Protein AF-A0A9D7NEK2-F1 (afdb_monomer_lite)

Structure (mmCIF, N/CA/C/O backbone):
data_AF-A0A9D7NEK2-F1
#
_entry.id   AF-A0A9D7NEK2-F1
#
loop_
_atom_site.group_PDB
_atom_site.id
_atom_site.type_symbol
_atom_site.label_atom_id
_atom_site.label_alt_id
_atom_site.label_comp_id
_atom_site.label_asym_id
_atom_site.label_entity_id
_atom_site.label_seq_id
_atom_site.pdbx_PDB_ins_code
_atom_site.Cartn_x
_atom_site.Cartn_y
_atom_site.Cartn_z
_atom_site.occupancy
_atom_site.B_iso_or_equiv
_atom_site.auth_seq_id
_atom_site.auth_comp_id
_atom_site.auth_asym_id
_atom_site.auth_atom_id
_atom_site.pdbx_PDB_model_num
ATOM 1 N N . MET A 1 1 ? 0.133 42.404 54.514 1.00 54.56 1 MET A N 1
ATOM 2 C CA . MET A 1 1 ? -1.319 42.189 54.304 1.00 54.56 1 MET A CA 1
ATOM 3 C C . MET A 1 1 ? -1.531 40.777 53.777 1.00 54.56 1 MET A C 1
ATOM 5 O O . MET A 1 1 ? -0.935 40.437 52.765 1.00 54.56 1 MET A O 1
ATOM 9 N N . LYS A 1 2 ? -2.292 39.929 54.485 1.00 54.97 2 LYS A N 1
ATOM 10 C CA . LYS A 1 2 ? -2.632 38.575 54.009 1.00 54.97 2 LYS A CA 1
ATOM 11 C C . LYS A 1 2 ? -3.646 38.714 52.866 1.00 54.97 2 LYS A C 1
ATOM 13 O O . LYS A 1 2 ? -4.645 39.402 53.079 1.00 54.97 2 LYS A O 1
ATOM 18 N N . PRO A 1 3 ? -3.425 38.115 51.684 1.00 56.53 3 PRO A N 1
ATOM 19 C CA . PRO A 1 3 ? -4.426 38.157 50.628 1.00 56.53 3 PRO A CA 1
ATOM 20 C C . PRO A 1 3 ? -5.723 37.500 51.140 1.00 56.53 3 PRO A C 1
ATOM 22 O O . PRO A 1 3 ? -5.649 36.501 51.866 1.00 56.53 3 PRO A O 1
ATOM 25 N N . PRO A 1 4 ? -6.910 38.050 50.822 1.00 62.25 4 PRO A N 1
ATOM 26 C CA . PRO A 1 4 ? -8.175 37.461 51.236 1.00 62.25 4 PRO A CA 1
ATOM 27 C C . PRO A 1 4 ? -8.243 36.008 50.756 1.00 62.25 4 PRO A C 1
ATOM 29 O O . PRO A 1 4 ? -8.039 35.738 49.573 1.00 62.25 4 PRO A O 1
ATOM 32 N N . ARG A 1 5 ? -8.550 35.068 51.663 1.00 61.19 5 ARG A N 1
ATOM 33 C CA . ARG A 1 5 ? -8.646 33.618 51.378 1.00 61.19 5 ARG A CA 1
ATOM 34 C C . ARG A 1 5 ? -9.552 33.295 50.176 1.00 61.19 5 ARG A C 1
ATOM 36 O O . ARG A 1 5 ? -9.352 32.285 49.515 1.00 61.19 5 ARG A O 1
ATOM 43 N N . VAL A 1 6 ? -10.491 34.188 49.864 1.00 63.09 6 VAL A N 1
ATOM 44 C CA . VAL A 1 6 ? -11.407 34.110 48.718 1.00 63.09 6 VAL A CA 1
ATOM 45 C C . VAL A 1 6 ? -10.681 34.259 47.371 1.00 63.09 6 VAL A C 1
ATOM 47 O O . VAL A 1 6 ? -11.000 33.542 46.429 1.00 63.09 6 VAL A O 1
ATOM 50 N N . ILE A 1 7 ? -9.655 35.116 47.277 1.00 62.62 7 ILE A N 1
ATOM 51 C CA . ILE A 1 7 ? -8.897 35.333 46.029 1.00 62.62 7 ILE A CA 1
ATOM 52 C C . ILE A 1 7 ? -8.083 34.083 45.659 1.00 62.62 7 ILE A C 1
ATOM 54 O O . ILE A 1 7 ? -7.993 33.725 44.487 1.00 62.62 7 ILE A O 1
ATOM 58 N N . ILE A 1 8 ? -7.552 33.373 46.661 1.00 61.69 8 ILE A N 1
ATOM 59 C CA . ILE A 1 8 ? -6.814 32.115 46.459 1.00 61.69 8 ILE A CA 1
ATOM 60 C C . ILE A 1 8 ? -7.744 31.016 45.916 1.00 61.69 8 ILE A C 1
ATOM 62 O O . ILE A 1 8 ? -7.350 30.266 45.026 1.00 61.69 8 ILE A O 1
ATOM 66 N N . PHE A 1 9 ? -8.994 30.957 46.389 1.00 61.91 9 PHE A N 1
ATOM 67 C CA . PHE A 1 9 ? -9.989 30.001 45.889 1.00 61.91 9 PHE A CA 1
ATOM 68 C C . PHE A 1 9 ? -10.408 30.276 44.436 1.00 61.91 9 PHE A C 1
ATOM 70 O O . PHE A 1 9 ? -10.572 29.335 43.661 1.00 61.91 9 PHE A O 1
ATOM 77 N N . ILE A 1 10 ? -10.525 31.548 44.041 1.00 64.81 10 ILE A N 1
ATOM 78 C CA . ILE A 1 10 ? -10.886 31.938 42.667 1.00 64.81 10 ILE A CA 1
ATOM 79 C C . ILE A 1 10 ? -9.749 31.622 41.678 1.00 64.81 10 ILE A C 1
ATOM 81 O O . ILE A 1 10 ? -10.016 31.140 40.575 1.00 64.81 10 ILE A O 1
ATOM 85 N N . LEU A 1 11 ? -8.481 31.806 42.072 1.00 61.25 11 LEU A N 1
ATOM 86 C CA . LEU A 1 11 ? -7.334 31.444 41.225 1.00 61.25 11 LEU A CA 1
ATOM 87 C C . LEU A 1 11 ? -7.189 29.924 41.021 1.00 61.25 11 LEU A C 1
ATOM 89 O O . LEU A 1 11 ? -6.804 29.485 39.934 1.00 61.25 11 LEU A O 1
ATOM 93 N N . LEU A 1 12 ? -7.528 29.107 42.027 1.00 60.81 12 LEU A N 1
ATOM 94 C CA . LEU A 1 12 ? -7.513 27.645 41.882 1.00 60.81 12 LEU A CA 1
ATOM 95 C C . LEU A 1 12 ? -8.562 27.151 40.873 1.00 60.81 12 LEU A C 1
ATOM 97 O O . LEU A 1 12 ? -8.301 26.197 40.140 1.00 60.81 12 LEU A O 1
ATOM 101 N N . PHE A 1 13 ? -9.715 27.820 40.779 1.00 60.72 13 PHE A N 1
ATOM 102 C CA . PHE A 1 13 ? -10.794 27.430 39.864 1.00 60.72 13 PHE A CA 1
ATOM 103 C C . PHE A 1 13 ? -10.449 27.681 38.385 1.00 60.72 13 PHE A C 1
ATOM 105 O O . PHE A 1 13 ? -10.830 26.896 37.517 1.00 60.72 13 PHE A O 1
ATOM 112 N N . PHE A 1 14 ? -9.655 28.717 38.087 1.00 58.88 14 PHE A N 1
ATOM 113 C CA . PHE A 1 14 ? -9.192 29.019 36.723 1.00 58.88 14 PHE A CA 1
ATOM 114 C C . PHE A 1 14 ? -8.097 28.073 36.204 1.00 58.88 14 PHE A C 1
ATOM 116 O O . PHE A 1 14 ? -7.806 28.059 35.009 1.00 58.88 14 PHE A O 1
ATOM 123 N N . SER A 1 15 ? -7.505 27.254 37.076 1.00 58.22 15 SER A N 1
ATOM 124 C CA . SER A 1 15 ? -6.419 26.333 36.713 1.00 58.22 15 SER A CA 1
ATOM 125 C C . SER A 1 15 ? -6.917 24.987 36.158 1.00 58.22 15 SER A C 1
ATOM 127 O O . SER A 1 15 ? -6.121 24.205 35.641 1.00 58.22 15 SER A O 1
ATOM 129 N N . LEU A 1 16 ? -8.224 24.706 36.238 1.00 58.50 16 LEU A N 1
ATOM 130 C CA . LEU A 1 16 ? -8.810 23.400 35.900 1.00 58.50 16 LEU A CA 1
ATOM 131 C C . LEU A 1 16 ? -9.252 23.245 34.432 1.00 58.50 16 LEU A C 1
ATOM 133 O O . LEU A 1 16 ? -9.689 22.164 34.048 1.00 58.50 16 LEU A O 1
ATOM 137 N N . THR A 1 17 ? -9.132 24.268 33.580 1.00 58.84 17 THR A N 1
ATOM 138 C CA . THR A 1 17 ? -9.701 24.227 32.214 1.00 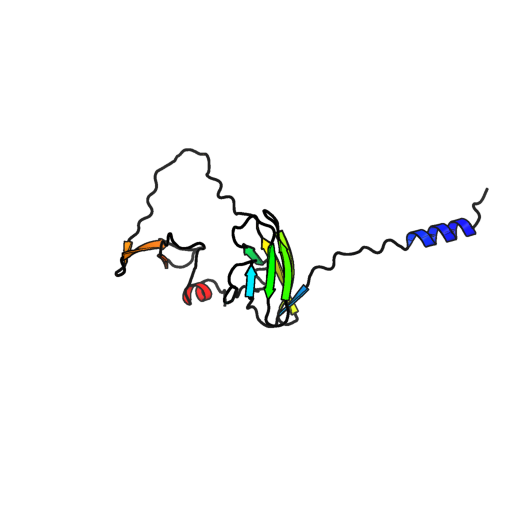58.84 17 THR A CA 1
ATOM 139 C C . THR A 1 17 ? -8.706 23.903 31.099 1.00 58.84 17 THR A C 1
ATOM 141 O O . THR A 1 17 ? -9.038 24.032 29.922 1.00 58.84 17 THR A O 1
ATOM 144 N N . LYS A 1 18 ? -7.501 23.410 31.412 1.00 55.66 18 LYS A N 1
ATOM 145 C CA . LYS A 1 18 ? -6.600 22.868 30.378 1.00 55.66 18 LYS A CA 1
ATOM 146 C C . LYS A 1 18 ? -6.902 21.395 30.107 1.00 55.66 18 LYS A C 1
ATOM 148 O O . LYS A 1 18 ? -6.087 20.515 30.369 1.00 55.66 18 LYS A O 1
ATOM 153 N N . THR A 1 19 ? -8.079 21.120 29.551 1.00 57.53 19 THR A N 1
ATOM 154 C CA . THR A 1 19 ? -8.337 19.834 28.899 1.00 57.53 19 THR A CA 1
ATOM 155 C C . THR A 1 19 ? -7.485 19.773 27.637 1.00 57.53 19 THR A C 1
ATOM 157 O O . THR A 1 19 ? -7.763 20.466 26.658 1.00 57.53 19 THR A O 1
ATOM 160 N N . PHE A 1 20 ? -6.426 18.965 27.658 1.00 60.38 20 PHE A N 1
ATOM 161 C CA . PHE A 1 20 ? -5.693 18.605 26.453 1.00 60.38 20 PHE A CA 1
ATOM 162 C C . PHE A 1 20 ? -6.672 17.934 25.490 1.00 60.38 20 PHE A C 1
ATOM 164 O O . PHE A 1 20 ? -7.073 16.789 25.698 1.00 60.38 20 PHE A O 1
ATOM 171 N N . ALA A 1 21 ? -7.053 18.641 24.429 1.00 52.34 21 ALA A N 1
ATOM 172 C CA . ALA A 1 21 ? -7.596 18.015 23.239 1.00 52.34 21 ALA A CA 1
ATOM 173 C C . ALA A 1 21 ? -6.470 17.164 22.638 1.00 52.34 21 ALA A C 1
ATOM 175 O O . ALA A 1 21 ? -5.730 17.612 21.767 1.00 52.34 21 ALA A O 1
ATOM 176 N N . GLN A 1 22 ? -6.272 15.954 23.167 1.00 59.03 22 GLN A N 1
ATOM 177 C CA . GLN A 1 22 ? -5.486 14.950 22.470 1.00 59.03 22 GLN A CA 1
ATOM 178 C C . GLN A 1 22 ? -6.203 14.742 21.145 1.00 59.03 22 GLN A C 1
ATOM 180 O O . GLN A 1 22 ? -7.347 14.279 21.135 1.00 59.03 22 GLN A O 1
ATOM 185 N N . GLU A 1 23 ? -5.570 15.147 20.042 1.00 59.75 23 GLU A N 1
ATOM 186 C CA . GLU A 1 23 ? -6.060 14.814 18.712 1.00 59.75 23 GLU A CA 1
ATOM 187 C C . GLU A 1 23 ? -6.316 13.312 18.700 1.00 59.75 23 GLU A C 1
ATOM 189 O O . GLU A 1 23 ? -5.398 12.495 18.820 1.00 59.75 23 GLU A O 1
ATOM 194 N N . LYS A 1 24 ? -7.598 12.945 18.668 1.00 67.06 24 LYS A N 1
ATOM 195 C CA . LYS A 1 24 ? -8.007 11.555 18.770 1.00 67.06 24 LYS A CA 1
ATOM 196 C C . LYS A 1 24 ? -7.450 10.870 17.533 1.00 67.06 24 LYS A C 1
ATOM 198 O O . LYS A 1 24 ? -7.937 11.103 16.427 1.00 67.06 24 LYS A O 1
ATOM 203 N N . VAL A 1 25 ? -6.391 10.079 17.719 1.00 74.19 25 VAL A N 1
ATOM 204 C CA . VAL A 1 25 ? -5.750 9.339 16.632 1.00 74.19 25 VAL A CA 1
ATOM 205 C C . VAL A 1 25 ? -6.847 8.580 15.905 1.00 74.19 25 VAL A C 1
ATOM 207 O O . VAL A 1 25 ? -7.543 7.761 16.509 1.00 74.19 25 VAL A O 1
ATOM 210 N N . LYS A 1 26 ? -7.036 8.899 14.624 1.00 89.62 26 LYS A N 1
ATOM 211 C CA . LYS A 1 26 ? -8.120 8.320 13.838 1.00 89.62 26 LYS A CA 1
ATOM 212 C C . LYS A 1 26 ? -7.935 6.799 13.811 1.00 89.62 26 LYS A C 1
ATOM 214 O O . LYS A 1 26 ? -6.843 6.318 13.507 1.00 89.62 26 LYS A O 1
ATOM 219 N N . LEU A 1 27 ? -8.976 6.062 14.194 1.00 93.75 27 LEU A N 1
ATOM 220 C CA . LEU A 1 27 ? -8.971 4.606 14.321 1.00 93.75 27 LEU A CA 1
ATOM 221 C C . LEU A 1 27 ? -10.036 4.025 13.395 1.00 93.75 27 LEU A C 1
ATOM 223 O O . LEU A 1 27 ? -11.190 4.429 13.480 1.00 93.75 27 LEU A O 1
ATOM 227 N N . VAL A 1 28 ? -9.647 3.064 12.564 1.00 95.44 28 VAL A N 1
ATOM 228 C CA . VAL A 1 28 ? -10.529 2.327 11.648 1.00 95.44 28 VAL A CA 1
ATOM 229 C C . VAL A 1 28 ? -10.559 0.869 12.081 1.00 95.44 28 VAL A C 1
ATOM 231 O O . VAL A 1 28 ? -9.524 0.322 12.459 1.00 95.44 28 VAL A O 1
ATOM 234 N N . LYS A 1 29 ? -11.720 0.221 12.063 1.00 96.62 29 LYS A N 1
ATOM 235 C CA . LYS A 1 29 ? -11.842 -1.206 12.418 1.00 96.62 29 LYS A CA 1
ATOM 236 C C . LYS A 1 29 ? -11.796 -2.079 11.168 1.00 96.62 29 LYS A C 1
ATOM 238 O O . LYS A 1 29 ? -12.267 -1.644 10.131 1.00 96.62 29 LYS A O 1
ATOM 243 N N . ALA A 1 30 ? -11.279 -3.299 11.283 1.00 95.88 30 ALA A N 1
ATOM 244 C CA . ALA A 1 30 ? -11.300 -4.309 10.223 1.00 95.88 30 ALA A CA 1
ATOM 245 C C . ALA A 1 30 ? -11.382 -5.724 10.823 1.00 95.88 30 ALA A C 1
ATOM 247 O O . ALA A 1 30 ? -10.809 -5.966 11.890 1.00 95.88 30 ALA A O 1
ATOM 248 N N . ASN A 1 31 ? -12.026 -6.667 10.131 1.00 95.38 31 ASN A N 1
ATOM 249 C CA . ASN A 1 31 ? -11.889 -8.108 10.413 1.00 95.38 31 ASN A CA 1
ATOM 250 C C . ASN A 1 31 ? -11.103 -8.833 9.306 1.00 95.38 31 ASN A C 1
ATOM 252 O O . ASN A 1 31 ? -10.825 -10.027 9.406 1.00 95.38 31 ASN A O 1
ATOM 256 N N . SER A 1 32 ? -10.724 -8.123 8.243 1.00 92.81 32 SER A N 1
ATOM 257 C CA . SER A 1 32 ? -9.915 -8.648 7.152 1.00 92.81 32 SER A CA 1
ATOM 258 C C . SER A 1 32 ? -8.653 -7.810 6.959 1.00 92.81 32 SER A C 1
ATOM 260 O O . SER A 1 32 ? -8.714 -6.584 7.060 1.00 92.81 32 SER A O 1
ATOM 262 N N . PRO A 1 33 ? -7.503 -8.417 6.605 1.00 90.75 33 PRO A N 1
ATOM 263 C CA . PRO A 1 33 ? -6.318 -7.642 6.255 1.00 90.75 33 PRO A CA 1
ATOM 264 C C . PRO A 1 33 ? -6.432 -6.954 4.883 1.00 90.75 33 PRO A C 1
ATOM 266 O O . PRO A 1 33 ? -5.526 -6.220 4.478 1.00 90.75 33 PRO A O 1
ATOM 269 N N . LYS A 1 34 ? -7.518 -7.223 4.145 1.00 91.00 34 LYS A N 1
ATOM 270 C CA . LYS A 1 34 ? -7.791 -6.669 2.822 1.00 91.00 34 LYS A CA 1
ATOM 271 C C . LYS A 1 34 ? -8.358 -5.261 2.940 1.00 91.00 34 LYS A C 1
ATOM 273 O O . LYS A 1 34 ? -9.333 -5.022 3.646 1.00 91.00 34 LYS A O 1
ATOM 278 N N . VAL A 1 35 ? -7.783 -4.350 2.171 1.00 92.00 35 VAL A N 1
ATOM 279 C CA . VAL A 1 35 ? -8.160 -2.938 2.133 1.00 92.00 35 VAL A CA 1
ATOM 280 C C . VAL A 1 35 ? -8.489 -2.538 0.704 1.00 92.00 35 VAL A C 1
ATOM 282 O O . VAL A 1 35 ? -7.876 -3.025 -0.238 1.00 92.00 35 VAL A O 1
ATOM 285 N N . THR A 1 36 ? -9.425 -1.620 0.512 1.00 93.12 36 THR A N 1
ATOM 286 C CA . THR A 1 36 ? -9.619 -0.931 -0.771 1.00 93.12 36 THR A CA 1
ATOM 287 C C . THR A 1 36 ? -9.312 0.549 -0.602 1.00 93.12 36 THR A C 1
ATOM 289 O O . THR A 1 36 ? -9.716 1.155 0.385 1.00 93.12 36 THR A O 1
ATOM 292 N N . ILE A 1 37 ? -8.614 1.155 -1.558 1.00 92.38 37 ILE A N 1
ATOM 293 C CA . ILE A 1 37 ? -8.285 2.583 -1.535 1.00 92.38 37 ILE A CA 1
ATOM 294 C C . ILE A 1 37 ? -8.892 3.232 -2.777 1.00 92.38 37 ILE A C 1
ATOM 296 O O . ILE A 1 37 ? -8.703 2.748 -3.895 1.00 92.38 37 ILE A O 1
ATOM 300 N N . LYS A 1 38 ? -9.638 4.320 -2.577 1.00 92.75 38 LYS A N 1
ATOM 301 C CA . LYS A 1 38 ? -10.076 5.231 -3.638 1.00 92.75 38 LYS A CA 1
ATOM 302 C C . LYS A 1 38 ? -9.248 6.503 -3.543 1.00 92.75 38 LYS A C 1
ATOM 304 O O . LYS A 1 38 ? -9.382 7.238 -2.567 1.00 92.75 38 LYS A O 1
ATOM 309 N N . ASP A 1 39 ? -8.412 6.748 -4.543 1.00 90.94 39 ASP A N 1
ATOM 310 C CA . ASP A 1 39 ? -7.523 7.906 -4.588 1.00 90.94 39 ASP A CA 1
ATOM 311 C C . ASP A 1 39 ? -8.054 8.962 -5.576 1.00 90.94 39 ASP A C 1
ATOM 313 O O . ASP A 1 39 ? -7.767 8.936 -6.773 1.00 90.94 39 ASP A O 1
ATOM 317 N N . GLY A 1 40 ? -8.896 9.880 -5.089 1.00 89.44 40 GLY A N 1
ATOM 318 C CA . GLY A 1 40 ? -9.539 10.903 -5.913 1.00 89.44 40 GLY A CA 1
ATOM 319 C C . GLY A 1 40 ? -10.378 10.321 -7.057 1.00 89.44 40 GLY A C 1
ATOM 320 O O . GLY A 1 40 ? -11.342 9.585 -6.830 1.00 89.44 40 GLY A O 1
ATOM 321 N N . TRP A 1 41 ? -10.019 10.697 -8.288 1.00 84.25 41 TRP A N 1
ATOM 322 C CA . TRP A 1 41 ? -10.686 10.272 -9.526 1.00 84.25 41 TRP A CA 1
ATOM 323 C C . TRP A 1 41 ? -10.215 8.904 -10.033 1.00 84.25 41 TRP A C 1
ATOM 325 O O . TRP A 1 41 ? -10.760 8.401 -11.012 1.00 84.25 41 TRP A O 1
ATOM 335 N N . GLU A 1 42 ? -9.200 8.307 -9.404 1.00 80.81 42 GLU A N 1
ATOM 336 C CA . GLU A 1 42 ? -8.703 6.998 -9.814 1.00 80.81 42 GLU A CA 1
ATOM 337 C C . GLU A 1 42 ? -9.702 5.888 -9.477 1.00 80.81 42 GLU A C 1
ATOM 339 O O . GLU A 1 42 ? -10.509 5.980 -8.542 1.00 80.81 42 GLU A O 1
ATOM 344 N N . GLY A 1 43 ? -9.639 4.808 -10.259 1.00 82.12 43 GLY A N 1
ATOM 345 C CA . GLY A 1 43 ? -10.368 3.588 -9.948 1.00 82.12 43 GLY A CA 1
ATOM 346 C C . GLY A 1 43 ? -9.982 3.065 -8.564 1.00 82.12 43 GLY A C 1
ATOM 347 O O . GLY A 1 43 ? -8.843 3.209 -8.121 1.00 82.12 43 GLY A O 1
ATOM 348 N N . LYS A 1 44 ? -10.939 2.437 -7.874 1.00 86.31 44 LYS A N 1
ATOM 349 C CA . LYS A 1 44 ? -10.660 1.754 -6.606 1.00 86.31 44 LYS A CA 1
ATOM 350 C C . LYS A 1 44 ? -9.606 0.669 -6.829 1.00 86.31 44 LYS A C 1
ATOM 352 O O . LYS A 1 44 ? -9.695 -0.086 -7.802 1.00 86.31 44 LYS A O 1
ATOM 357 N N . THR A 1 45 ? -8.649 0.552 -5.911 1.00 85.38 45 THR A N 1
ATOM 358 C CA . THR A 1 45 ? -7.752 -0.607 -5.903 1.00 85.38 45 THR A CA 1
ATOM 359 C C . THR A 1 45 ? -8.580 -1.878 -5.742 1.00 85.38 45 THR A C 1
ATOM 361 O O . THR A 1 45 ? -9.568 -1.879 -5.009 1.00 85.38 45 THR A O 1
ATOM 364 N N . LYS A 1 46 ? -8.227 -2.958 -6.455 1.00 70.69 46 LYS A N 1
ATOM 365 C CA . LYS A 1 46 ? -9.053 -4.169 -6.394 1.00 70.69 46 LYS A CA 1
ATOM 366 C C . LYS A 1 46 ? -9.019 -4.791 -5.005 1.00 70.69 46 LYS A C 1
ATOM 368 O O . LYS A 1 46 ? -10.099 -5.060 -4.529 1.00 70.69 46 LYS A O 1
ATOM 373 N N . TYR A 1 47 ? -7.855 -4.911 -4.361 1.00 66.00 47 TYR A N 1
ATOM 374 C CA . TYR A 1 47 ? -7.650 -5.098 -2.915 1.00 66.00 47 TYR A CA 1
ATOM 375 C C . TYR A 1 47 ? -6.157 -4.860 -2.616 1.00 66.00 47 TYR A C 1
ATOM 377 O O . TYR A 1 47 ? -5.304 -5.206 -3.431 1.00 66.00 47 TYR A O 1
ATOM 385 N N . TRP A 1 48 ? -5.829 -4.293 -1.460 1.00 74.00 48 TRP A N 1
ATOM 386 C CA . TRP A 1 48 ? -4.482 -4.154 -0.910 1.00 74.00 48 TRP A CA 1
ATOM 387 C C . TRP A 1 48 ? -4.406 -5.000 0.366 1.00 74.00 48 TRP A C 1
ATOM 389 O O . TRP A 1 48 ? -5.042 -4.678 1.367 1.00 74.00 48 TRP A O 1
ATOM 399 N N . ASN A 1 49 ? -3.680 -6.118 0.324 1.00 67.56 49 ASN A N 1
ATOM 400 C CA . ASN A 1 49 ? -3.663 -7.132 1.389 1.00 67.56 49 ASN A CA 1
ATOM 401 C C . ASN A 1 49 ? -2.446 -6.965 2.314 1.00 67.56 49 ASN A C 1
ATOM 403 O O . ASN A 1 49 ? -1.636 -7.877 2.430 1.00 67.56 49 ASN A O 1
ATOM 407 N N . HIS A 1 50 ? -2.269 -5.793 2.929 1.00 74.50 50 HIS A N 1
ATOM 408 C CA . HIS A 1 50 ? -1.026 -5.480 3.657 1.00 74.50 50 HIS A CA 1
ATOM 409 C C . HIS A 1 50 ? -1.214 -5.057 5.113 1.00 74.50 50 HIS A C 1
ATOM 411 O O . HIS A 1 50 ? -0.250 -4.608 5.732 1.00 74.50 50 HIS A O 1
ATOM 417 N N . LEU A 1 51 ? -2.404 -5.221 5.699 1.00 88.12 51 LEU A N 1
ATOM 418 C CA . LEU A 1 51 ? -2.578 -5.031 7.142 1.00 88.12 51 LEU A CA 1
ATOM 419 C C . LEU A 1 51 ? -1.931 -6.184 7.919 1.00 88.12 51 LEU A C 1
ATOM 421 O O . LEU A 1 51 ? -2.594 -7.126 8.343 1.00 88.12 51 LEU A O 1
ATOM 425 N N . ILE A 1 52 ? -0.612 -6.105 8.081 1.00 87.69 52 ILE A N 1
ATOM 426 C CA . ILE A 1 52 ? 0.210 -7.081 8.792 1.00 87.69 52 ILE A CA 1
ATOM 427 C C . ILE A 1 52 ? 0.868 -6.364 9.972 1.00 87.69 52 ILE A C 1
ATOM 429 O O . ILE A 1 52 ? 1.749 -5.524 9.788 1.00 87.69 52 ILE A O 1
ATOM 433 N N . LYS A 1 53 ? 0.474 -6.716 11.200 1.00 86.88 53 LYS A N 1
ATOM 434 C CA . LYS A 1 53 ? 0.951 -6.067 12.436 1.00 86.88 53 LYS A CA 1
ATOM 435 C C . LYS A 1 53 ? 2.473 -6.034 12.563 1.00 86.88 53 LYS A C 1
ATOM 437 O O . LYS A 1 53 ? 3.032 -5.006 12.930 1.00 86.88 53 LYS A O 1
ATOM 442 N N . SER A 1 54 ? 3.149 -7.128 12.208 1.00 87.31 54 SER A N 1
ATOM 443 C CA . SER A 1 54 ? 4.617 -7.229 12.255 1.00 87.31 54 SER A CA 1
ATOM 444 C C . SER A 1 54 ? 5.337 -6.333 11.239 1.00 87.31 54 SER A C 1
ATOM 446 O O . SER A 1 54 ? 6.556 -6.195 11.306 1.00 87.31 54 SER A O 1
ATOM 448 N N . LYS A 1 55 ? 4.602 -5.725 10.300 1.00 86.56 55 LYS A N 1
ATOM 449 C CA . LYS A 1 55 ? 5.107 -4.777 9.298 1.00 86.56 55 LYS A CA 1
ATOM 450 C C . LYS A 1 55 ? 4.668 -3.336 9.576 1.00 86.56 55 LYS A C 1
ATOM 452 O O . LYS A 1 55 ? 4.849 -2.477 8.723 1.00 86.56 55 LYS A O 1
ATOM 457 N N . SER A 1 56 ? 4.089 -3.063 10.745 1.00 90.19 56 SER A N 1
ATOM 458 C CA . SER A 1 56 ? 3.734 -1.706 11.162 1.00 90.19 56 SER A CA 1
ATOM 459 C C . SER A 1 56 ? 4.999 -0.866 11.449 1.00 90.19 56 SER A C 1
ATOM 461 O O . SER A 1 56 ? 5.878 -1.359 12.154 1.00 90.19 56 SER A O 1
ATOM 463 N N . PRO A 1 57 ? 5.091 0.404 10.994 1.00 93.06 57 PRO A N 1
ATOM 464 C CA . PRO A 1 57 ? 4.080 1.133 10.232 1.00 93.06 57 PRO A CA 1
ATOM 465 C C . PRO A 1 57 ? 4.012 0.682 8.770 1.00 93.06 57 PRO A C 1
ATOM 467 O O . PRO A 1 57 ? 5.027 0.538 8.094 1.00 93.06 57 PRO A O 1
ATOM 470 N N . ILE A 1 58 ? 2.791 0.526 8.267 1.00 91.62 58 ILE A N 1
ATOM 471 C CA . ILE A 1 58 ? 2.547 0.149 6.880 1.00 91.62 58 ILE A CA 1
ATOM 472 C C . ILE A 1 58 ? 2.430 1.431 6.058 1.00 91.62 58 ILE A C 1
ATOM 474 O O . ILE A 1 58 ? 1.541 2.251 6.298 1.00 91.62 58 ILE A O 1
ATOM 478 N N . VAL A 1 59 ? 3.323 1.604 5.088 1.00 90.75 59 VAL A N 1
ATOM 479 C CA . VAL A 1 59 ? 3.355 2.785 4.221 1.00 90.75 59 VAL A CA 1
ATOM 480 C C . VAL A 1 59 ? 2.697 2.457 2.884 1.00 90.75 59 VAL A C 1
ATOM 482 O O . VAL A 1 59 ? 3.074 1.493 2.220 1.00 90.75 59 VAL A O 1
ATOM 485 N N . TYR A 1 60 ? 1.722 3.270 2.480 1.00 89.19 60 TYR A N 1
ATOM 486 C CA . TYR A 1 60 ? 1.114 3.217 1.155 1.00 89.19 60 TYR A CA 1
ATOM 487 C C . TYR A 1 60 ? 1.395 4.517 0.406 1.00 89.19 60 TYR A C 1
ATOM 489 O O . TYR A 1 60 ? 1.041 5.608 0.864 1.00 89.19 60 TYR A O 1
ATOM 497 N N . HIS A 1 61 ? 2.012 4.391 -0.765 1.00 87.69 61 HIS A N 1
ATOM 498 C CA . HIS A 1 61 ? 2.283 5.517 -1.649 1.00 87.69 61 HIS A CA 1
ATOM 499 C C . HIS A 1 61 ? 1.050 5.794 -2.502 1.00 87.69 61 HIS A C 1
ATOM 501 O O . HIS A 1 61 ? 0.636 4.958 -3.307 1.00 87.69 61 HIS A O 1
ATOM 507 N N . LEU A 1 62 ? 0.461 6.969 -2.306 1.00 87.94 62 LEU A N 1
ATOM 508 C CA . LEU A 1 62 ? -0.645 7.444 -3.125 1.00 87.94 62 LEU A CA 1
ATOM 509 C C . LEU A 1 62 ? -0.155 7.798 -4.529 1.00 87.94 62 LEU A C 1
ATOM 511 O O . LEU A 1 62 ? 1.042 8.003 -4.763 1.00 87.94 62 LEU A O 1
ATOM 515 N N . ALA A 1 63 ? -1.086 7.873 -5.475 1.00 78.12 63 ALA A N 1
ATOM 516 C CA . ALA A 1 63 ? -0.740 8.169 -6.850 1.00 78.12 63 ALA A CA 1
ATOM 517 C C . ALA A 1 63 ? -0.038 9.528 -6.966 1.00 78.12 63 ALA A C 1
ATOM 519 O O . ALA A 1 63 ? -0.365 10.490 -6.256 1.00 78.12 63 ALA A O 1
ATOM 520 N N . LYS A 1 64 ? 0.919 9.600 -7.900 1.00 72.25 64 LYS A N 1
ATOM 521 C CA . LYS A 1 64 ? 1.685 10.810 -8.214 1.00 72.25 64 LYS A CA 1
ATOM 522 C C . LYS A 1 64 ? 0.767 11.853 -8.846 1.00 72.25 64 LYS A C 1
ATOM 524 O O . LYS A 1 64 ? 0.634 11.949 -10.063 1.00 72.25 64 LYS A O 1
ATOM 529 N N . ASN A 1 65 ? 0.092 12.605 -7.995 1.00 68.25 65 ASN A N 1
ATOM 530 C CA . ASN A 1 65 ? -0.753 13.726 -8.357 1.00 68.25 65 ASN A CA 1
ATOM 531 C C . ASN A 1 65 ? -0.585 14.789 -7.269 1.00 68.25 65 ASN A C 1
ATOM 533 O O . ASN A 1 65 ? -0.795 14.516 -6.089 1.00 68.25 65 ASN A O 1
ATOM 537 N N . CYS A 1 66 ? -0.166 15.990 -7.660 1.00 63.88 66 CYS A N 1
ATOM 538 C CA . CYS A 1 66 ? 0.160 17.070 -6.727 1.00 63.88 66 CYS A CA 1
ATOM 539 C C . CYS A 1 66 ? -1.063 17.911 -6.323 1.00 63.88 66 CYS A C 1
ATOM 541 O O . CYS A 1 66 ? -0.923 18.891 -5.595 1.00 63.88 66 CYS A O 1
ATOM 543 N N . LYS A 1 67 ? -2.266 17.569 -6.803 1.00 81.88 67 LYS A N 1
ATOM 544 C CA . LYS A 1 67 ? -3.494 18.306 -6.480 1.00 81.88 67 LYS A CA 1
ATOM 545 C C . LYS A 1 67 ? -4.123 17.804 -5.184 1.00 81.88 67 LYS A C 1
ATOM 547 O O . LYS A 1 67 ? -4.136 16.597 -4.916 1.00 81.88 67 LYS A O 1
ATOM 552 N N . LYS A 1 68 ? -4.713 18.747 -4.439 1.00 91.44 68 LYS A N 1
ATOM 553 C CA . LYS A 1 68 ? -5.571 18.443 -3.292 1.00 91.44 68 LYS A CA 1
ATOM 554 C C . LYS A 1 68 ? -6.717 17.543 -3.741 1.00 91.44 68 LYS A C 1
ATOM 556 O O . LYS A 1 68 ? -7.365 17.832 -4.748 1.00 91.44 68 LYS A O 1
ATOM 561 N N . ARG A 1 69 ? -6.960 16.454 -3.019 1.00 92.88 69 ARG A N 1
ATOM 562 C CA . ARG A 1 69 ? -8.029 15.501 -3.349 1.00 92.88 69 ARG A CA 1
ATOM 563 C C . ARG A 1 69 ? -8.431 14.677 -2.143 1.00 92.88 69 ARG A C 1
ATOM 565 O O . ARG A 1 69 ? -7.692 14.592 -1.169 1.00 92.88 69 ARG A O 1
ATOM 572 N N . GLN A 1 70 ? -9.591 14.045 -2.227 1.00 94.69 70 GLN A N 1
ATOM 573 C CA . GLN A 1 70 ? -10.040 13.122 -1.199 1.00 94.69 70 GLN A CA 1
ATOM 574 C C . GLN A 1 70 ? -9.514 11.711 -1.468 1.00 94.69 70 GLN A C 1
ATOM 576 O O . GLN A 1 70 ? -9.617 11.201 -2.584 1.00 94.69 70 GLN A O 1
ATOM 581 N N . VAL A 1 71 ? -9.003 11.078 -0.419 1.00 94.56 71 VAL A N 1
ATOM 582 C CA . VAL A 1 71 ? -8.655 9.661 -0.384 1.00 94.56 71 VAL A CA 1
ATOM 583 C C . VAL A 1 71 ? -9.568 8.968 0.606 1.00 94.56 71 VAL A C 1
ATOM 585 O O . VAL A 1 71 ? -9.745 9.450 1.727 1.00 94.56 71 VAL A O 1
ATOM 588 N N . ILE A 1 72 ? -10.134 7.837 0.191 1.00 95.62 72 ILE A N 1
ATOM 589 C CA . ILE A 1 72 ? -10.978 7.003 1.043 1.00 95.62 72 ILE A CA 1
ATOM 590 C C . ILE A 1 72 ? -10.337 5.631 1.178 1.00 95.62 72 ILE A C 1
ATOM 592 O O . ILE A 1 72 ? -10.084 4.946 0.184 1.00 95.62 72 ILE A O 1
ATOM 596 N N . PHE A 1 73 ? -10.085 5.242 2.418 1.00 95.19 73 PHE A N 1
ATOM 597 C CA . PHE A 1 73 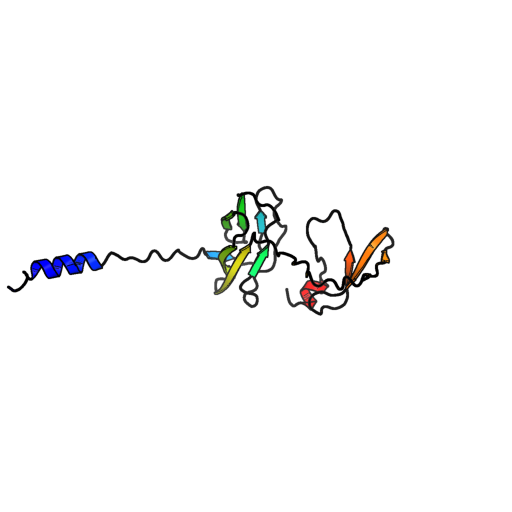? -9.559 3.942 2.793 1.00 95.19 73 PHE A CA 1
ATOM 598 C C . PHE A 1 73 ? -10.703 3.107 3.358 1.00 95.19 73 PHE A C 1
ATOM 600 O O . PHE A 1 73 ? -11.317 3.484 4.355 1.00 95.19 73 PHE A O 1
ATOM 607 N N . TYR A 1 74 ? -10.992 1.992 2.704 1.00 95.38 74 TYR A N 1
ATOM 608 C CA . TYR A 1 74 ? -12.068 1.074 3.042 1.00 95.38 74 TYR A CA 1
ATOM 609 C C . TYR A 1 74 ? -11.493 -0.222 3.597 1.00 95.38 74 TYR A C 1
ATOM 611 O O . TYR A 1 74 ? -10.563 -0.800 3.031 1.00 95.38 74 TYR A O 1
ATOM 619 N N . THR A 1 75 ? -12.114 -0.704 4.658 1.00 95.31 75 THR A N 1
ATOM 620 C CA . THR A 1 75 ? -11.957 -2.064 5.176 1.00 95.31 75 THR A CA 1
ATOM 621 C C . THR A 1 75 ? -13.264 -2.825 4.949 1.00 95.31 75 THR A C 1
ATOM 623 O O . THR A 1 75 ? -14.205 -2.300 4.352 1.00 95.31 75 THR A O 1
ATOM 626 N N . ASP A 1 76 ? -13.339 -4.058 5.431 1.00 94.88 76 ASP A N 1
ATOM 627 C CA . ASP A 1 76 ? -14.573 -4.840 5.454 1.00 94.88 76 ASP A CA 1
ATOM 628 C C . ASP A 1 76 ? -15.597 -4.354 6.499 1.00 94.88 76 ASP A C 1
ATOM 630 O O . ASP A 1 76 ? -16.764 -4.728 6.416 1.00 94.88 76 ASP A O 1
ATOM 634 N N . VAL A 1 77 ? -15.186 -3.524 7.467 1.00 96.69 77 VAL A N 1
ATOM 635 C CA . VAL A 1 77 ? -16.039 -3.066 8.582 1.00 96.69 77 VAL A CA 1
ATOM 636 C C . VAL A 1 77 ? -16.327 -1.568 8.526 1.00 96.69 77 VAL A C 1
ATOM 638 O O . VAL A 1 77 ? -17.429 -1.136 8.848 1.00 96.69 77 VAL A O 1
ATOM 641 N N . ASP A 1 78 ? -15.327 -0.770 8.168 1.00 96.06 78 ASP A N 1
ATOM 642 C CA . ASP A 1 78 ? -15.339 0.684 8.318 1.00 96.06 78 ASP A CA 1
ATOM 643 C C . ASP A 1 78 ? -14.550 1.385 7.197 1.00 96.06 78 ASP A C 1
ATOM 645 O O . ASP A 1 78 ? -13.851 0.749 6.396 1.00 96.06 78 ASP A O 1
ATOM 649 N N . SER A 1 79 ? -14.632 2.713 7.142 1.00 95.94 79 SER A N 1
ATOM 650 C CA . SER A 1 79 ? -13.854 3.533 6.220 1.00 95.94 79 SER A CA 1
ATOM 651 C C . SER A 1 79 ? -13.399 4.849 6.839 1.00 95.94 79 SER A C 1
ATOM 653 O O . SER A 1 79 ? -14.029 5.395 7.740 1.00 95.94 79 SER A O 1
ATOM 655 N N . ILE A 1 80 ? -12.312 5.399 6.306 1.00 95.56 80 ILE A N 1
ATOM 656 C CA . ILE A 1 80 ? -11.820 6.727 6.664 1.00 95.56 80 ILE A CA 1
ATOM 657 C C . ILE A 1 80 ? -11.576 7.553 5.412 1.00 95.56 80 ILE A C 1
ATOM 659 O O . ILE A 1 80 ? -10.962 7.090 4.451 1.00 95.56 80 ILE A O 1
ATOM 663 N N . SER A 1 81 ? -12.055 8.794 5.443 1.00 95.50 81 SER A N 1
ATOM 664 C CA . SER A 1 81 ? -11.842 9.775 4.383 1.00 95.50 81 SER A CA 1
ATOM 665 C C . SER A 1 81 ? -10.889 10.864 4.853 1.00 95.50 81 SER A C 1
ATOM 667 O O . SER A 1 81 ? -10.963 11.337 5.992 1.00 95.50 81 SER A O 1
ATOM 669 N N . MET A 1 82 ? -9.990 11.278 3.969 1.00 93.69 82 MET A N 1
ATOM 670 C CA . MET A 1 82 ? -9.021 12.334 4.245 1.00 93.69 82 MET A CA 1
ATOM 671 C C . MET A 1 82 ? -8.794 13.174 2.996 1.00 93.69 82 MET A C 1
ATOM 673 O O . MET A 1 82 ? -8.666 12.640 1.898 1.00 93.69 82 MET A O 1
ATOM 677 N N . ASN A 1 83 ? -8.696 14.487 3.176 1.00 94.12 83 ASN A N 1
ATOM 678 C CA . ASN A 1 83 ? -8.225 15.378 2.127 1.00 94.12 83 ASN A CA 1
ATOM 679 C C . ASN A 1 83 ? -6.697 15.391 2.173 1.00 94.12 83 ASN A C 1
ATOM 681 O O . ASN A 1 83 ? -6.115 15.760 3.193 1.00 94.12 83 ASN A O 1
ATOM 685 N N . VAL A 1 84 ? -6.069 14.940 1.092 1.00 92.81 84 VAL A N 1
ATOM 686 C CA . VAL A 1 84 ? -4.615 14.865 0.954 1.00 92.81 84 VAL A CA 1
ATOM 687 C C . VAL A 1 84 ? -4.100 15.975 0.054 1.00 92.81 84 VAL A C 1
ATOM 689 O O . VAL A 1 84 ? -4.774 16.384 -0.890 1.00 92.81 84 VAL A O 1
ATOM 692 N N . GLU A 1 85 ? -2.886 16.426 0.331 1.00 91.75 85 GLU A N 1
ATOM 693 C CA . GLU A 1 85 ? -2.133 17.432 -0.411 1.00 91.75 85 GLU A CA 1
ATOM 694 C C . GLU A 1 85 ? -0.754 16.861 -0.764 1.00 91.75 85 GLU A C 1
ATOM 696 O O . GLU A 1 85 ? -0.388 15.779 -0.300 1.00 91.75 85 GLU A O 1
ATOM 701 N N . ALA A 1 86 ? 0.003 17.547 -1.619 1.00 89.19 86 ALA A N 1
ATOM 702 C CA . ALA A 1 86 ? 1.326 17.090 -2.038 1.00 89.19 86 ALA A CA 1
ATOM 703 C C . ALA A 1 86 ? 2.330 17.031 -0.866 1.00 89.19 86 ALA A C 1
ATOM 705 O O . ALA A 1 86 ? 2.175 17.724 0.141 1.00 89.19 86 ALA A O 1
ATOM 706 N N . GLU A 1 87 ? 3.365 16.198 -1.018 1.00 88.81 87 GLU A N 1
ATOM 707 C CA . GLU A 1 87 ? 4.544 16.140 -0.137 1.00 88.81 87 GLU A CA 1
ATOM 708 C C . GLU A 1 87 ? 4.244 15.966 1.369 1.00 88.81 87 GLU A C 1
ATOM 710 O O . GLU A 1 87 ? 4.983 16.426 2.242 1.00 88.81 87 GLU A O 1
ATOM 715 N N . SER A 1 88 ? 3.171 15.240 1.687 1.00 91.38 88 SER A N 1
ATOM 716 C CA . SER A 1 88 ? 2.627 15.101 3.040 1.00 91.38 88 SER A CA 1
ATOM 717 C C . SER A 1 88 ? 2.446 13.636 3.451 1.00 91.38 88 SER A C 1
ATOM 719 O O . SER A 1 88 ? 2.335 12.735 2.617 1.00 91.38 88 SER A O 1
ATOM 721 N N . ASN A 1 89 ? 2.412 13.398 4.765 1.00 93.25 89 ASN A N 1
ATOM 722 C CA . ASN A 1 89 ? 2.130 12.094 5.365 1.00 93.25 89 ASN A CA 1
ATOM 723 C C . ASN A 1 89 ? 0.851 12.181 6.198 1.00 93.25 89 ASN A C 1
ATOM 725 O O . ASN A 1 89 ? 0.691 13.102 6.995 1.00 93.25 89 ASN A O 1
ATOM 729 N N . TYR A 1 90 ? -0.013 11.183 6.060 1.00 93.56 90 TYR A N 1
ATOM 730 C CA . TYR A 1 90 ? -1.272 11.084 6.786 1.00 93.56 90 TYR A CA 1
ATOM 731 C C . TYR A 1 90 ? -1.310 9.762 7.534 1.00 93.56 90 TYR A C 1
ATOM 733 O O . TYR A 1 90 ? -1.258 8.695 6.921 1.00 93.56 90 TYR A O 1
ATOM 741 N N . GLN A 1 91 ? -1.386 9.838 8.859 1.00 95.12 91 GLN A N 1
ATOM 742 C CA . GLN A 1 91 ? -1.310 8.673 9.726 1.00 95.12 91 GLN A CA 1
ATOM 743 C C . GLN A 1 91 ? -2.653 8.386 10.393 1.00 95.12 91 GLN A C 1
ATOM 745 O O . GLN A 1 91 ? -3.321 9.288 10.900 1.00 95.12 91 GLN A O 1
ATOM 750 N N . PHE A 1 92 ? -3.016 7.111 10.449 1.00 95.31 92 PHE A N 1
ATOM 751 C CA . PHE A 1 92 ? -4.125 6.612 11.257 1.00 95.31 92 PHE A CA 1
ATOM 752 C C . PHE A 1 92 ? -3.827 5.190 11.736 1.00 95.31 92 PHE A C 1
ATOM 754 O O . PHE A 1 92 ? -2.857 4.556 11.311 1.00 95.31 92 PHE A O 1
ATOM 761 N N . LYS A 1 93 ? -4.639 4.695 12.668 1.00 95.56 93 LYS A N 1
ATOM 762 C CA . LYS A 1 93 ? -4.540 3.331 13.187 1.00 95.56 93 LYS A CA 1
ATOM 763 C C . LYS A 1 93 ? -5.646 2.466 12.600 1.00 95.56 93 LYS A C 1
ATOM 765 O O . LYS A 1 93 ? -6.777 2.921 12.447 1.00 95.56 93 LYS A O 1
ATOM 770 N N . VAL A 1 94 ? -5.331 1.206 12.336 1.00 96.12 94 VAL A N 1
ATOM 771 C CA . VAL A 1 94 ? -6.309 0.174 11.990 1.00 96.12 94 VAL A CA 1
ATOM 772 C C . VAL A 1 94 ? -6.311 -0.877 13.089 1.00 96.12 94 VAL A C 1
ATOM 774 O O . VAL A 1 94 ? -5.259 -1.429 13.394 1.00 96.12 94 VAL A O 1
ATOM 777 N N . LEU A 1 95 ? -7.472 -1.141 13.685 1.00 96.19 95 LEU A N 1
ATOM 778 C CA . LEU A 1 95 ? -7.688 -2.241 14.620 1.00 96.19 95 LEU A CA 1
ATOM 779 C C . LEU A 1 95 ? -8.210 -3.456 13.848 1.00 96.19 95 LEU A C 1
ATOM 781 O O . LEU A 1 95 ? -9.405 -3.549 13.560 1.00 96.19 95 LEU A O 1
ATOM 785 N N . LEU A 1 96 ? -7.303 -4.367 13.519 1.00 94.62 96 LEU A N 1
ATOM 786 C CA . LEU A 1 96 ? -7.576 -5.636 12.863 1.00 94.62 96 LEU A CA 1
ATOM 787 C C . LEU A 1 96 ? -7.982 -6.690 13.904 1.00 94.62 96 LEU A C 1
ATOM 789 O O . LEU A 1 96 ? -7.348 -6.819 14.950 1.00 94.62 96 LEU A O 1
ATOM 793 N N . ASN A 1 97 ? -9.052 -7.440 13.636 1.00 93.44 97 ASN A N 1
ATOM 794 C CA . ASN A 1 97 ? -9.525 -8.547 14.481 1.00 93.44 97 ASN A CA 1
ATOM 795 C C . ASN A 1 97 ? -9.720 -8.173 15.962 1.00 93.44 97 ASN A C 1
ATOM 797 O O . ASN A 1 97 ? -9.536 -8.999 16.852 1.00 93.44 97 ASN A O 1
ATOM 801 N N . LYS A 1 98 ? -10.094 -6.914 16.233 1.00 90.88 98 LYS A N 1
ATOM 802 C CA . LYS A 1 98 ? -10.309 -6.338 17.579 1.00 90.88 98 LYS A CA 1
ATOM 803 C C . LYS A 1 98 ? -9.073 -6.286 18.495 1.00 90.88 98 LYS A C 1
ATOM 805 O O . LYS A 1 98 ? -9.179 -5.707 19.572 1.00 90.88 98 LYS A O 1
ATOM 810 N N . SER A 1 99 ? -7.924 -6.822 18.091 1.00 89.00 99 SER A N 1
ATOM 811 C CA . SER A 1 99 ? -6.722 -6.934 18.934 1.00 89.00 99 SER A CA 1
ATOM 812 C C . SER A 1 99 ? -5.452 -6.406 18.261 1.00 89.00 99 SER A C 1
ATOM 814 O O . SER A 1 99 ? -4.579 -5.842 18.925 1.00 89.00 99 SER A O 1
ATOM 816 N N . ASP A 1 100 ? -5.341 -6.534 16.942 1.00 86.44 100 ASP A N 1
ATOM 817 C CA . ASP A 1 100 ? -4.127 -6.219 16.203 1.00 86.44 100 ASP A CA 1
ATOM 818 C C . ASP A 1 100 ? -4.171 -4.799 15.658 1.00 86.44 100 ASP A C 1
ATOM 820 O O . ASP A 1 100 ? -4.786 -4.502 14.641 1.00 86.44 100 ASP A O 1
ATOM 824 N N . THR A 1 101 ? -3.489 -3.886 16.344 1.00 92.38 101 THR A N 1
ATOM 825 C CA . THR A 1 101 ? -3.398 -2.497 15.891 1.00 92.38 101 THR A CA 1
ATOM 826 C C . THR A 1 101 ? -2.208 -2.305 14.955 1.00 92.38 101 THR A C 1
ATOM 828 O O . THR A 1 101 ? -1.068 -2.548 15.348 1.00 92.38 101 THR A O 1
ATOM 831 N N . CYS A 1 102 ? -2.467 -1.819 13.743 1.00 92.19 102 CYS A N 1
ATOM 832 C CA . CYS A 1 102 ? -1.451 -1.420 12.770 1.00 92.19 102 CYS A CA 1
ATOM 833 C C . CYS A 1 102 ? -1.477 0.100 12.583 1.00 92.19 102 CYS A C 1
ATOM 835 O O . CYS A 1 102 ? -2.551 0.689 12.443 1.00 92.19 102 CYS A O 1
ATOM 837 N N . THR A 1 103 ? -0.312 0.741 12.528 1.00 95.12 103 THR A N 1
ATOM 838 C CA . THR A 1 103 ? -0.208 2.132 12.069 1.00 95.12 103 THR A CA 1
ATOM 839 C C . THR A 1 103 ? -0.126 2.134 10.547 1.00 95.12 103 THR A C 1
ATOM 841 O O . THR A 1 103 ? 0.732 1.457 9.982 1.00 95.12 103 THR A O 1
ATOM 844 N N . VAL A 1 104 ? -0.995 2.896 9.886 1.00 95.06 104 VAL A N 1
ATOM 845 C CA . VAL A 1 104 ? -0.974 3.106 8.433 1.00 95.06 104 VAL A CA 1
ATOM 846 C C . VAL A 1 104 ? -0.541 4.536 8.146 1.00 95.06 104 VAL A C 1
ATOM 848 O O . VAL A 1 104 ? -1.032 5.476 8.774 1.00 95.06 104 VAL A O 1
ATOM 851 N N . ILE A 1 105 ? 0.371 4.689 7.189 1.00 94.31 105 ILE A N 1
ATOM 852 C CA . ILE A 1 105 ? 0.828 5.975 6.671 1.00 94.31 105 ILE A CA 1
ATOM 853 C C . ILE A 1 105 ? 0.479 6.029 5.188 1.00 94.31 105 ILE A C 1
ATOM 855 O O . ILE A 1 105 ? 1.052 5.299 4.381 1.00 94.31 105 ILE A O 1
ATOM 859 N N . LEU A 1 106 ? -0.442 6.915 4.821 1.00 92.38 106 LEU A N 1
ATOM 860 C CA . LEU A 1 106 ? -0.646 7.292 3.427 1.00 92.38 106 LEU A CA 1
ATOM 861 C C . LEU A 1 106 ? 0.296 8.449 3.116 1.00 92.38 106 LEU A C 1
ATOM 863 O O . LEU A 1 106 ? 0.245 9.484 3.785 1.00 92.38 106 LEU A O 1
ATOM 867 N N . THR A 1 107 ? 1.167 8.275 2.128 1.00 91.38 107 THR A N 1
ATOM 868 C CA . THR A 1 107 ? 2.147 9.298 1.761 1.00 91.38 107 THR A CA 1
ATOM 869 C C . THR A 1 107 ? 1.944 9.785 0.334 1.00 91.38 107 THR A C 1
ATOM 871 O O . THR A 1 107 ? 1.750 8.995 -0.594 1.00 91.38 107 THR A O 1
ATOM 874 N N . THR A 1 108 ? 1.982 11.105 0.173 1.00 90.12 108 THR A N 1
ATOM 875 C CA . THR A 1 108 ? 2.070 11.789 -1.125 1.00 90.12 108 THR A CA 1
ATOM 876 C C . THR A 1 108 ? 3.483 12.290 -1.404 1.00 90.12 108 THR A C 1
ATOM 878 O O . THR A 1 108 ? 3.705 12.924 -2.435 1.00 90.12 108 THR A O 1
ATOM 881 N N . LYS A 1 109 ? 4.441 12.017 -0.506 1.00 87.06 109 LYS A N 1
ATOM 882 C CA . LYS A 1 109 ? 5.849 12.336 -0.732 1.00 87.06 109 LYS A CA 1
ATOM 883 C C . LYS A 1 109 ? 6.385 11.460 -1.846 1.00 87.06 109 LYS A C 1
ATOM 885 O O . LYS A 1 109 ? 6.260 10.230 -1.809 1.00 87.06 109 LYS A O 1
ATOM 890 N N . ASN A 1 110 ? 7.005 12.090 -2.832 1.00 73.19 110 ASN A N 1
ATOM 891 C CA . ASN A 1 110 ? 7.731 11.341 -3.839 1.00 73.19 110 ASN A CA 1
ATOM 892 C C . ASN A 1 110 ? 9.026 10.801 -3.233 1.00 73.19 110 ASN A C 1
ATOM 894 O O . ASN A 1 110 ? 9.782 11.536 -2.600 1.00 73.19 110 ASN A O 1
ATOM 898 N N . HIS A 1 111 ? 9.331 9.528 -3.490 1.00 67.44 111 HIS A N 1
ATOM 899 C CA . HIS A 1 111 ? 10.712 9.076 -3.396 1.00 67.44 111 HIS A CA 1
ATOM 900 C C . HIS A 1 111 ? 11.509 9.865 -4.431 1.00 67.44 111 HIS A C 1
ATOM 902 O O . HIS A 1 111 ? 11.393 9.626 -5.636 1.00 67.44 111 HIS A O 1
ATOM 908 N N . GLN A 1 112 ? 12.258 10.859 -3.965 1.00 56.59 112 GLN A N 1
ATOM 909 C CA . GLN A 1 112 ? 13.225 11.541 -4.800 1.00 56.59 112 GLN A CA 1
ATOM 910 C C . GLN A 1 112 ? 14.308 10.519 -5.125 1.00 56.59 112 GLN A C 1
ATOM 912 O O . GLN A 1 112 ? 15.098 10.132 -4.266 1.00 56.59 112 GLN A O 1
ATOM 917 N N . TYR A 1 113 ? 14.318 10.040 -6.365 1.00 60.59 113 TYR A N 1
ATOM 918 C CA . TYR A 1 113 ? 15.495 9.376 -6.893 1.00 60.59 113 TYR A CA 1
ATOM 919 C C . TYR A 1 113 ? 16.567 10.453 -6.999 1.00 60.59 113 TYR A C 1
ATOM 921 O O . TYR A 1 113 ? 16.519 11.311 -7.879 1.00 60.59 113 TYR A O 1
ATOM 929 N N . VAL A 1 114 ? 17.497 10.457 -6.049 1.00 57.59 114 VAL A N 1
ATOM 930 C CA . VAL A 1 114 ? 18.658 11.332 -6.131 1.00 57.59 114 VAL A CA 1
ATOM 931 C C . VAL A 1 114 ? 19.543 10.757 -7.222 1.00 57.59 114 VAL A C 1
ATOM 933 O O . VAL A 1 114 ? 20.114 9.677 -7.071 1.00 57.59 114 VAL A O 1
ATOM 936 N N . ARG A 1 115 ? 19.651 11.472 -8.342 1.00 57.03 115 ARG A N 1
ATOM 937 C CA . ARG A 1 115 ? 20.732 11.217 -9.287 1.00 57.03 115 ARG A CA 1
ATOM 938 C C . ARG A 1 115 ? 22.022 11.558 -8.548 1.00 57.03 115 ARG A C 1
ATOM 940 O O . ARG A 1 115 ? 22.250 12.717 -8.215 1.00 57.03 115 ARG A O 1
ATOM 947 N N . LEU A 1 116 ? 22.820 10.549 -8.215 1.00 66.69 116 LEU A N 1
ATOM 948 C CA . LEU A 1 116 ? 24.116 10.776 -7.587 1.00 66.69 116 LEU A CA 1
ATOM 949 C C . LEU A 1 116 ? 24.968 11.590 -8.572 1.00 66.69 116 LEU A C 1
ATOM 951 O O . LEU A 1 116 ? 25.232 11.139 -9.681 1.00 66.69 116 LEU A O 1
ATOM 955 N N . ASN A 1 117 ? 25.375 12.799 -8.178 1.00 60.25 117 ASN A N 1
ATOM 956 C CA . ASN A 1 117 ? 26.188 13.705 -9.004 1.00 60.25 117 ASN A CA 1
ATOM 957 C C . ASN A 1 117 ? 27.655 13.257 -9.138 1.00 60.25 117 ASN A C 1
ATOM 959 O O . ASN A 1 117 ? 28.456 13.948 -9.767 1.00 60.25 117 ASN A O 1
ATOM 963 N N . ASN A 1 118 ? 28.022 12.104 -8.569 1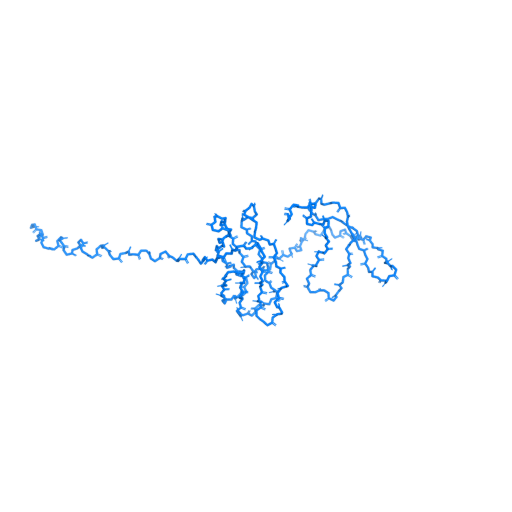.00 61.38 118 ASN A N 1
ATOM 964 C CA . ASN A 1 118 ? 29.343 11.527 -8.758 1.00 61.38 118 ASN A CA 1
ATOM 965 C C . ASN A 1 118 ? 29.417 10.938 -10.167 1.00 61.38 118 ASN A C 1
ATOM 967 O O . ASN A 1 118 ? 29.047 9.791 -10.404 1.00 61.38 118 ASN A O 1
ATOM 971 N N . ASN A 1 119 ? 29.888 11.765 -11.098 1.00 55.69 119 ASN A N 1
ATOM 972 C CA . ASN A 1 119 ? 30.238 11.413 -12.468 1.00 55.69 119 ASN A CA 1
ATOM 973 C C . ASN A 1 119 ? 31.400 10.405 -12.505 1.00 55.69 119 ASN A C 1
ATOM 975 O O . ASN A 1 119 ? 32.509 10.714 -12.929 1.00 55.69 119 ASN A O 1
ATOM 979 N N . GLN A 1 120 ? 31.117 9.166 -12.132 1.00 59.28 120 GLN A N 1
ATOM 980 C CA . GLN A 1 120 ? 31.561 8.035 -12.926 1.00 59.28 120 GLN A CA 1
ATOM 981 C C . GLN A 1 120 ? 30.300 7.481 -13.577 1.00 59.28 120 GLN A C 1
ATOM 983 O O . GLN A 1 120 ? 29.719 6.509 -13.106 1.00 59.28 120 GLN A O 1
ATOM 988 N N . ASN A 1 121 ? 29.829 8.145 -14.639 1.00 60.06 121 ASN A N 1
ATOM 989 C CA . ASN A 1 121 ? 28.821 7.565 -15.525 1.00 60.06 121 ASN A CA 1
ATOM 990 C C . ASN A 1 121 ? 29.490 6.416 -16.293 1.00 60.06 121 ASN A C 1
ATOM 992 O O . ASN A 1 121 ? 29.736 6.517 -17.495 1.00 60.06 121 ASN A O 1
ATOM 996 N N . ALA A 1 122 ? 29.842 5.342 -15.588 1.00 66.44 122 ALA A N 1
ATOM 997 C CA . ALA A 1 122 ? 30.066 4.065 -16.223 1.00 66.44 122 ALA A CA 1
ATOM 998 C C . ALA A 1 122 ? 28.738 3.726 -16.898 1.00 66.44 122 ALA A C 1
ATOM 1000 O O . ALA A 1 122 ? 27.700 3.620 -16.244 1.00 66.44 122 ALA A O 1
ATOM 1001 N N . THR A 1 123 ? 28.755 3.684 -18.226 1.00 73.94 123 THR A N 1
ATOM 1002 C CA . THR A 1 123 ? 27.602 3.189 -18.966 1.00 73.94 123 THR A CA 1
ATOM 1003 C C . THR A 1 123 ? 27.441 1.734 -18.565 1.00 73.94 123 THR A C 1
ATOM 1005 O O . THR A 1 123 ? 28.353 0.939 -18.775 1.00 73.94 123 THR A O 1
ATOM 1008 N N . ASP A 1 124 ? 26.315 1.415 -17.942 1.00 74.50 124 ASP A N 1
ATOM 1009 C CA . ASP A 1 124 ? 25.963 0.050 -17.588 1.00 74.50 124 ASP A CA 1
ATOM 1010 C C . ASP A 1 124 ? 24.873 -0.449 -18.539 1.00 74.50 124 ASP A C 1
ATOM 1012 O O . ASP A 1 124 ? 24.083 0.331 -19.086 1.00 74.50 124 ASP A O 1
ATOM 1016 N N . THR A 1 125 ? 24.837 -1.756 -18.750 1.00 87.50 125 THR A N 1
ATOM 1017 C CA . THR A 1 125 ? 23.858 -2.410 -19.614 1.00 87.50 125 THR A CA 1
ATOM 1018 C C . THR A 1 125 ? 23.076 -3.424 -18.806 1.00 87.50 125 THR A C 1
ATOM 1020 O O . THR A 1 125 ? 23.646 -4.317 -18.186 1.00 87.50 125 THR A O 1
ATOM 1023 N N . ILE A 1 126 ? 21.750 -3.330 -18.862 1.00 90.25 126 ILE A N 1
ATOM 1024 C CA . ILE A 1 126 ? 20.870 -4.350 -18.300 1.00 90.25 126 ILE A CA 1
ATOM 1025 C C . ILE A 1 126 ? 20.490 -5.301 -19.440 1.00 90.25 126 ILE A C 1
ATOM 1027 O O . ILE A 1 126 ? 19.826 -4.864 -20.385 1.00 90.25 126 ILE A O 1
ATOM 1031 N N . PRO A 1 127 ? 20.884 -6.588 -19.392 1.00 93.88 127 PRO A N 1
ATOM 1032 C CA . PRO A 1 127 ? 20.503 -7.536 -20.426 1.00 93.88 127 PRO A CA 1
ATOM 1033 C C . PRO A 1 127 ? 18.993 -7.784 -20.388 1.00 93.88 127 PRO A C 1
ATOM 1035 O O . PRO A 1 127 ? 18.400 -7.978 -19.323 1.00 93.88 127 PRO A O 1
ATOM 1038 N N . PHE A 1 128 ? 18.378 -7.832 -21.568 1.00 96.00 128 PHE A N 1
ATOM 1039 C CA . PHE A 1 128 ? 16.973 -8.183 -21.735 1.00 96.00 128 PHE A CA 1
ATOM 1040 C C . PHE A 1 128 ? 16.799 -9.218 -22.846 1.00 96.00 128 PHE A C 1
ATOM 1042 O O . PHE A 1 128 ? 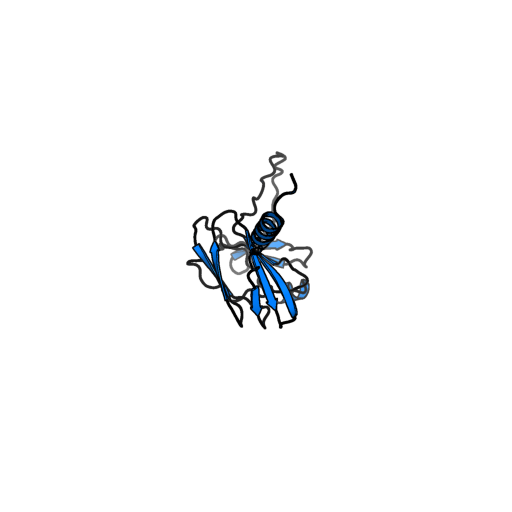17.647 -9.371 -23.724 1.00 96.00 128 PHE A O 1
ATOM 1049 N N . ALA A 1 129 ? 15.676 -9.924 -22.805 1.00 96.56 129 ALA A N 1
ATOM 1050 C CA . ALA A 1 129 ? 15.253 -10.832 -23.862 1.00 96.56 129 ALA A CA 1
ATOM 1051 C C . ALA A 1 129 ? 13.859 -10.444 -24.353 1.00 96.56 129 ALA A C 1
ATOM 1053 O O . ALA A 1 129 ? 13.060 -9.892 -23.599 1.00 96.56 129 ALA A O 1
ATOM 1054 N N . LEU A 1 130 ? 13.547 -10.775 -25.604 1.00 96.88 130 LEU A N 1
ATOM 1055 C CA . LEU A 1 130 ? 12.172 -10.759 -26.088 1.00 96.88 130 LEU A CA 1
ATOM 1056 C C . LEU A 1 130 ? 11.550 -12.135 -25.855 1.00 96.88 130 LEU A C 1
ATOM 1058 O O . LEU A 1 130 ? 12.133 -13.154 -26.227 1.00 96.88 130 LEU A O 1
ATOM 1062 N N . ASN A 1 131 ? 10.368 -12.179 -25.244 1.00 94.00 131 ASN A N 1
ATOM 1063 C CA . ASN A 1 131 ? 9.612 -13.429 -25.159 1.00 94.00 131 ASN A CA 1
ATOM 1064 C C . ASN A 1 131 ? 8.875 -13.731 -26.482 1.00 94.00 131 ASN A C 1
ATOM 1066 O O . ASN A 1 131 ? 8.926 -12.958 -27.438 1.00 94.00 131 ASN A O 1
ATOM 1070 N N . LYS A 1 132 ? 8.133 -14.848 -26.532 1.00 95.75 132 LYS A N 1
ATOM 1071 C CA . LYS A 1 132 ? 7.349 -15.263 -27.716 1.00 95.75 132 LYS A CA 1
ATOM 1072 C C . LYS A 1 132 ? 6.338 -14.207 -28.190 1.00 95.75 132 LYS A C 1
ATOM 1074 O O . LYS A 1 132 ? 6.001 -14.171 -29.367 1.00 95.75 132 LYS A O 1
ATOM 1079 N N . ASN A 1 133 ? 5.902 -13.331 -27.286 1.00 95.56 133 ASN A N 1
ATOM 1080 C CA . ASN A 1 133 ? 4.958 -12.248 -27.551 1.00 95.56 133 ASN A CA 1
ATOM 1081 C C . ASN A 1 133 ? 5.660 -10.909 -27.836 1.00 95.56 133 ASN A C 1
ATOM 1083 O O . ASN A 1 133 ? 5.002 -9.873 -27.848 1.00 95.56 133 ASN A O 1
ATOM 1087 N N . LYS A 1 134 ? 6.985 -10.912 -28.049 1.00 94.94 134 LYS A N 1
ATOM 1088 C CA . LYS A 1 134 ? 7.815 -9.721 -28.301 1.00 94.94 134 LYS A CA 1
ATOM 1089 C C . LYS A 1 134 ? 7.809 -8.700 -27.154 1.00 94.94 134 LYS A C 1
ATOM 1091 O O . LYS A 1 134 ? 8.077 -7.523 -27.373 1.00 94.94 134 LYS A O 1
ATOM 1096 N N . GLN A 1 135 ? 7.529 -9.140 -25.930 1.00 95.44 135 GLN A N 1
ATOM 1097 C CA . GLN A 1 135 ? 7.632 -8.291 -24.743 1.00 95.44 135 GLN A CA 1
ATOM 1098 C C . GLN A 1 135 ? 9.082 -8.250 -24.261 1.00 95.44 135 GLN A C 1
ATOM 1100 O O . GLN A 1 135 ? 9.761 -9.279 -24.280 1.00 95.44 135 GLN A O 1
ATOM 1105 N N . ILE A 1 136 ? 9.537 -7.082 -23.804 1.00 96.69 136 ILE A N 1
ATOM 1106 C CA . ILE A 1 136 ? 10.868 -6.899 -23.215 1.00 96.69 136 ILE A CA 1
ATOM 1107 C C . ILE A 1 136 ? 10.864 -7.494 -21.806 1.00 96.69 136 ILE A C 1
ATOM 1109 O O . ILE A 1 136 ? 10.118 -7.042 -20.938 1.00 96.69 136 ILE A O 1
ATOM 1113 N N . ILE A 1 137 ? 11.709 -8.498 -21.582 1.00 94.81 137 ILE A N 1
ATOM 1114 C CA . ILE A 1 137 ? 11.861 -9.193 -20.306 1.00 94.81 137 ILE A CA 1
ATOM 1115 C C . ILE A 1 137 ? 13.230 -8.894 -19.704 1.00 94.81 137 ILE A C 1
ATOM 1117 O O . ILE A 1 137 ? 14.261 -9.200 -20.306 1.00 94.81 137 ILE A O 1
ATOM 1121 N N . ILE A 1 138 ? 13.227 -8.361 -18.486 1.00 94.00 138 ILE A N 1
ATOM 1122 C CA . ILE A 1 138 ? 14.409 -8.131 -17.655 1.00 94.00 138 ILE A CA 1
ATOM 1123 C C . ILE A 1 138 ? 14.403 -9.168 -16.532 1.00 94.00 138 ILE A C 1
ATOM 1125 O O . ILE A 1 138 ? 13.388 -9.352 -15.865 1.00 94.00 138 ILE A O 1
ATOM 1129 N N . LYS A 1 139 ? 15.526 -9.848 -16.295 1.00 91.25 139 LYS A N 1
ATOM 1130 C CA . LYS A 1 139 ? 15.642 -10.833 -15.209 1.00 91.25 139 LYS A CA 1
ATOM 1131 C C . LYS A 1 139 ? 16.314 -10.214 -13.993 1.00 91.25 139 LYS A C 1
ATOM 1133 O O . LYS A 1 139 ? 17.392 -9.642 -14.116 1.00 91.25 139 LYS A O 1
ATOM 1138 N N . GLY A 1 140 ? 15.726 -10.385 -12.813 1.00 89.06 140 GLY A N 1
ATOM 1139 C CA . GLY A 1 140 ? 16.284 -9.832 -11.576 1.00 89.06 140 GLY A CA 1
ATOM 1140 C C . GLY A 1 140 ? 15.649 -10.411 -10.319 1.00 89.06 140 GLY A C 1
ATOM 1141 O O . GLY A 1 140 ? 14.897 -11.379 -10.389 1.00 89.06 140 GLY A O 1
ATOM 1142 N N . SER A 1 141 ? 15.934 -9.812 -9.169 1.00 86.00 141 SER A N 1
ATOM 1143 C CA . SER A 1 141 ? 15.328 -10.157 -7.880 1.00 86.00 141 SER A CA 1
ATOM 1144 C C . SER A 1 141 ? 14.886 -8.897 -7.136 1.00 86.00 141 SER A C 1
ATOM 1146 O O . SER A 1 141 ? 15.405 -7.807 -7.370 1.00 86.00 141 SER A O 1
ATOM 1148 N N . ILE A 1 142 ? 13.921 -9.051 -6.229 1.00 82.50 142 ILE A N 1
ATOM 1149 C CA . ILE A 1 142 ? 13.497 -8.003 -5.294 1.00 82.50 142 ILE A CA 1
ATOM 1150 C C . ILE A 1 142 ? 13.810 -8.504 -3.889 1.00 82.50 142 ILE A C 1
ATOM 1152 O O . ILE A 1 142 ? 13.382 -9.594 -3.527 1.00 82.50 142 ILE A O 1
ATOM 1156 N N . ASN A 1 143 ? 14.528 -7.716 -3.086 1.00 78.12 143 ASN A N 1
ATOM 1157 C CA . ASN A 1 143 ? 14.802 -8.013 -1.672 1.00 78.12 143 ASN A CA 1
ATOM 1158 C C . ASN A 1 143 ? 15.327 -9.442 -1.425 1.00 78.12 143 ASN A C 1
ATOM 1160 O O . ASN A 1 143 ? 14.839 -10.142 -0.542 1.00 78.12 143 ASN A O 1
ATOM 1164 N N . ASN A 1 144 ? 16.310 -9.883 -2.216 1.00 80.19 144 ASN A N 1
ATOM 1165 C CA . ASN A 1 144 ? 16.897 -11.231 -2.151 1.00 80.19 144 ASN A CA 1
ATOM 1166 C C . ASN A 1 144 ? 15.924 -12.384 -2.460 1.00 80.19 144 ASN A C 1
ATOM 1168 O O . ASN A 1 144 ? 16.204 -13.536 -2.130 1.00 80.19 144 ASN A O 1
ATOM 1172 N N . SER A 1 145 ? 14.798 -12.109 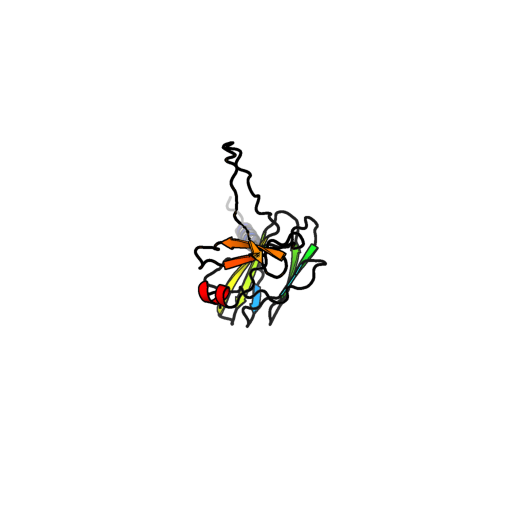-3.121 1.00 78.38 145 SER A N 1
ATOM 1173 C CA . SER A 1 145 ? 13.943 -13.161 -3.663 1.00 78.38 145 SER A CA 1
ATOM 1174 C C . SER A 1 145 ? 14.706 -14.035 -4.670 1.00 78.38 145 SER A C 1
ATOM 1176 O O . SER A 1 145 ? 15.689 -13.586 -5.273 1.00 78.38 145 SER A O 1
ATOM 1178 N N . PRO A 1 146 ? 14.198 -15.240 -4.979 1.00 83.62 146 PRO A N 1
ATOM 1179 C CA . PRO A 1 146 ? 14.565 -15.928 -6.210 1.00 83.62 146 PRO A CA 1
ATOM 1180 C C . PRO A 1 146 ? 14.430 -15.009 -7.432 1.00 83.62 146 PRO A C 1
ATOM 1182 O O . PRO A 1 146 ? 13.619 -14.072 -7.434 1.00 83.62 146 PRO A O 1
ATOM 1185 N N . LYS A 1 147 ? 15.227 -15.285 -8.470 1.00 85.44 147 LYS A N 1
ATOM 1186 C CA . LYS A 1 147 ? 15.159 -14.542 -9.731 1.00 85.44 147 LYS A CA 1
ATOM 1187 C C . LYS A 1 147 ? 13.779 -14.699 -10.373 1.00 85.44 147 LYS A C 1
ATOM 1189 O O . LYS A 1 147 ? 13.215 -15.792 -10.373 1.00 85.44 147 LYS A O 1
ATOM 1194 N N . MET A 1 148 ? 13.273 -13.616 -10.947 1.00 85.75 148 MET A N 1
ATOM 1195 C CA . MET A 1 148 ? 12.008 -13.572 -11.671 1.00 85.75 148 MET A CA 1
ATOM 1196 C C . MET A 1 148 ? 12.127 -12.736 -12.945 1.00 85.75 148 MET A C 1
ATOM 1198 O O . MET A 1 148 ? 13.061 -11.944 -13.107 1.00 85.75 148 MET A O 1
ATOM 1202 N N . ASP A 1 149 ? 11.160 -12.939 -13.833 1.00 89.00 149 ASP A N 1
ATOM 1203 C CA . ASP A 1 149 ? 11.038 -12.230 -15.098 1.00 89.00 149 ASP A CA 1
ATOM 1204 C C . ASP A 1 149 ? 10.165 -10.981 -14.900 1.00 89.00 149 ASP A C 1
ATOM 1206 O O . ASP A 1 149 ? 9.006 -11.076 -14.492 1.00 89.00 149 ASP A O 1
ATOM 1210 N N . PHE A 1 150 ? 10.718 -9.808 -15.202 1.00 88.56 150 PHE A N 1
ATOM 1211 C CA . PHE A 1 150 ? 10.021 -8.525 -15.191 1.00 88.56 150 PHE A CA 1
ATOM 1212 C C . PHE A 1 150 ? 9.696 -8.102 -16.618 1.00 88.56 150 PHE A C 1
ATOM 1214 O O . PHE A 1 150 ? 10.594 -7.977 -17.450 1.00 88.56 150 PHE A O 1
ATOM 1221 N N . CYS A 1 151 ? 8.420 -7.843 -16.900 1.00 91.81 151 CYS A N 1
ATOM 1222 C CA . CYS A 1 151 ? 8.017 -7.226 -18.158 1.00 91.81 151 CYS A CA 1
ATOM 1223 C C . CYS A 1 151 ? 8.270 -5.718 -18.085 1.00 91.81 151 CYS A C 1
ATOM 1225 O O . CYS A 1 151 ? 7.724 -5.039 -17.214 1.00 91.81 151 CYS A O 1
ATOM 1227 N N . PHE A 1 152 ? 9.078 -5.196 -19.002 1.00 91.12 152 PHE A N 1
ATOM 1228 C CA . PHE A 1 152 ? 9.273 -3.761 -19.152 1.00 91.12 152 PHE A CA 1
ATOM 1229 C C . PHE A 1 152 ? 8.127 -3.184 -19.988 1.00 91.12 152 PHE A C 1
ATOM 1231 O O . PHE A 1 152 ? 8.036 -3.425 -21.192 1.00 91.12 152 PHE A O 1
ATOM 1238 N N . ASP A 1 153 ? 7.233 -2.456 -19.326 1.00 88.38 153 ASP A N 1
ATOM 1239 C CA . ASP A 1 153 ? 6.015 -1.902 -19.912 1.00 88.38 153 ASP A CA 1
ATOM 1240 C C . ASP A 1 153 ? 6.014 -0.373 -19.784 1.00 88.38 153 ASP A C 1
ATOM 1242 O O . ASP A 1 153 ? 5.803 0.175 -18.703 1.00 88.38 153 ASP A O 1
ATOM 1246 N N . LEU A 1 154 ? 6.246 0.320 -20.902 1.00 85.81 154 LEU A N 1
ATOM 1247 C CA . LEU A 1 154 ? 6.223 1.786 -20.962 1.00 85.81 154 LEU A CA 1
ATOM 1248 C C . LEU A 1 154 ? 4.809 2.375 -20.806 1.00 85.81 154 LEU A C 1
ATOM 1250 O O . LEU A 1 154 ? 4.677 3.565 -20.525 1.00 85.81 154 LEU A O 1
ATOM 1254 N N . GLY A 1 155 ? 3.758 1.567 -20.980 1.00 82.62 155 GLY A N 1
ATOM 1255 C CA . GLY A 1 155 ? 2.371 1.957 -20.723 1.00 82.62 155 GLY A CA 1
ATOM 1256 C C . GLY A 1 155 ? 1.977 1.844 -19.248 1.00 82.62 155 GLY A C 1
ATOM 1257 O O . GLY A 1 155 ? 0.933 2.364 -18.842 1.00 82.62 155 GLY A O 1
ATOM 1258 N N . ALA A 1 156 ? 2.803 1.196 -18.421 1.00 79.00 156 ALA A N 1
ATOM 1259 C CA . ALA A 1 156 ? 2.523 1.026 -17.007 1.00 79.00 156 ALA A CA 1
ATOM 1260 C C . ALA A 1 156 ? 2.822 2.310 -16.221 1.00 79.00 156 ALA A C 1
ATOM 1262 O O . ALA A 1 156 ? 3.933 2.836 -16.201 1.00 79.00 156 ALA A O 1
ATOM 1263 N N . ARG A 1 157 ? 1.818 2.792 -15.484 1.00 66.50 157 ARG A N 1
ATOM 1264 C CA . ARG A 1 157 ? 1.961 3.941 -14.572 1.00 66.50 157 ARG A CA 1
ATOM 1265 C C . ARG A 1 157 ? 2.573 3.571 -13.214 1.00 66.50 157 ARG A C 1
ATOM 1267 O O . ARG A 1 157 ? 2.952 4.456 -12.452 1.00 66.50 157 ARG A O 1
ATOM 1274 N N . LEU A 1 158 ? 2.607 2.276 -12.894 1.00 65.38 158 LEU A N 1
ATOM 1275 C CA . LEU A 1 158 ? 3.046 1.691 -11.626 1.00 65.38 158 LEU A CA 1
ATOM 1276 C C . LEU A 1 158 ? 3.770 0.368 -11.900 1.00 65.38 158 LEU A C 1
ATOM 1278 O O . LEU A 1 158 ? 3.465 -0.311 -12.878 1.00 65.38 158 LEU A O 1
ATOM 1282 N N . VAL A 1 159 ? 4.664 -0.036 -10.997 1.00 70.56 159 VAL A N 1
ATOM 1283 C CA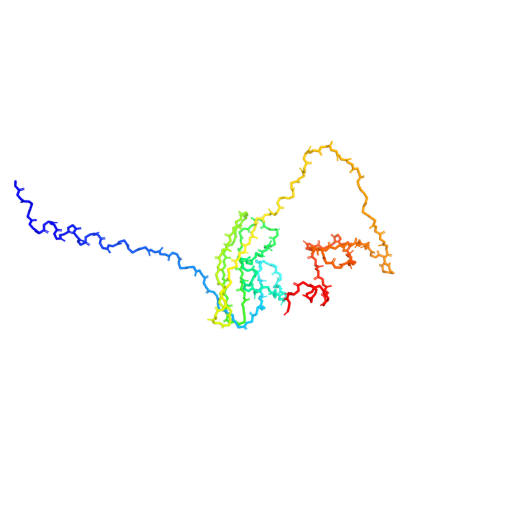 . VAL A 1 159 ? 5.224 -1.394 -11.006 1.00 70.56 159 VAL A CA 1
ATOM 1284 C C . VAL A 1 159 ? 4.189 -2.348 -10.416 1.00 70.56 159 VAL A C 1
ATOM 1286 O O . VAL A 1 159 ? 3.797 -2.201 -9.259 1.00 70.56 159 VAL A O 1
ATOM 1289 N N . TYR A 1 160 ? 3.763 -3.335 -11.199 1.00 69.81 160 TYR A N 1
ATOM 1290 C CA . TYR A 1 160 ? 2.916 -4.430 -10.732 1.00 69.81 160 TYR A CA 1
ATOM 1291 C C . TYR A 1 160 ? 3.756 -5.691 -10.552 1.00 69.81 160 TYR A C 1
ATOM 1293 O O . TYR A 1 160 ? 4.357 -6.186 -11.502 1.00 69.81 160 TYR A O 1
ATOM 1301 N N . VAL A 1 161 ? 3.765 -6.236 -9.336 1.00 69.06 161 VAL A N 1
ATOM 1302 C CA . VAL A 1 161 ? 4.331 -7.559 -9.053 1.00 69.06 161 VAL A CA 1
ATOM 1303 C C . VAL A 1 161 ? 3.163 -8.520 -8.890 1.00 69.06 161 VAL A C 1
ATOM 1305 O O . VAL A 1 161 ? 2.408 -8.430 -7.926 1.00 69.06 161 VAL A O 1
ATOM 1308 N N . ILE A 1 162 ? 2.974 -9.407 -9.864 1.00 62.78 162 ILE A N 1
ATOM 1309 C CA . ILE A 1 162 ? 1.882 -10.383 -9.866 1.00 62.78 162 ILE A CA 1
ATOM 1310 C C . ILE A 1 162 ? 2.502 -11.774 -9.847 1.00 62.78 162 ILE A C 1
ATOM 1312 O O . ILE A 1 162 ? 3.139 -12.194 -10.810 1.00 62.78 162 ILE A O 1
ATOM 1316 N N . GLY A 1 163 ? 2.298 -12.518 -8.762 1.00 59.44 163 GLY A N 1
ATOM 1317 C CA . GLY A 1 163 ? 2.705 -13.917 -8.715 1.00 59.44 163 GLY A CA 1
ATOM 1318 C C . GLY A 1 163 ? 2.420 -14.571 -7.373 1.00 59.44 163 GLY A C 1
ATOM 1319 O O . GLY A 1 163 ? 2.961 -14.153 -6.357 1.00 59.44 163 GLY A O 1
ATOM 1320 N N . ARG A 1 164 ? 1.657 -15.675 -7.383 1.00 55.28 164 ARG A N 1
ATOM 1321 C CA . ARG A 1 164 ? 1.374 -16.504 -6.188 1.00 55.28 164 ARG A CA 1
ATOM 1322 C C . ARG A 1 164 ? 2.636 -16.942 -5.434 1.00 55.28 164 ARG A C 1
ATOM 1324 O O . ARG A 1 164 ? 2.570 -17.229 -4.245 1.00 55.28 164 ARG A O 1
ATOM 1331 N N . ASN A 1 165 ? 3.772 -17.015 -6.126 1.00 55.06 165 ASN A N 1
ATOM 1332 C CA . ASN A 1 165 ? 5.044 -17.391 -5.523 1.00 55.06 165 ASN A CA 1
ATOM 1333 C C . ASN A 1 165 ? 5.721 -16.218 -4.807 1.00 55.06 165 ASN A C 1
ATOM 1335 O O . ASN A 1 165 ? 6.382 -16.461 -3.807 1.00 55.06 165 ASN A O 1
ATOM 1339 N N . PHE A 1 166 ? 5.529 -14.968 -5.246 1.00 63.31 166 PHE A N 1
ATOM 1340 C CA . PHE A 1 166 ? 6.128 -13.801 -4.591 1.00 63.31 166 PHE A CA 1
ATOM 1341 C C . PHE A 1 166 ? 5.589 -13.621 -3.168 1.00 63.31 166 PHE A C 1
ATOM 1343 O O . PHE A 1 166 ? 6.371 -13.440 -2.235 1.00 63.31 166 PHE A O 1
ATOM 1350 N N . ASP A 1 167 ? 4.273 -13.754 -2.993 1.00 62.97 167 ASP A N 1
ATOM 1351 C CA . ASP A 1 167 ? 3.629 -13.610 -1.685 1.00 62.97 167 ASP A CA 1
ATOM 1352 C C . ASP A 1 167 ? 4.072 -14.711 -0.712 1.00 62.97 167 ASP A C 1
ATOM 1354 O O . ASP A 1 167 ? 4.447 -14.425 0.427 1.00 62.97 167 ASP A O 1
ATOM 1358 N N . LYS A 1 168 ? 4.128 -15.964 -1.187 1.00 58.53 168 LYS A N 1
ATOM 1359 C CA . LYS A 1 168 ? 4.599 -17.116 -0.400 1.00 58.53 168 LYS A CA 1
ATOM 1360 C C . LYS A 1 168 ? 6.077 -17.007 -0.022 1.00 58.53 168 LYS A C 1
ATOM 1362 O O . LYS A 1 168 ? 6.430 -17.247 1.129 1.00 58.53 168 LYS A O 1
ATOM 1367 N N . LEU A 1 169 ? 6.938 -16.635 -0.972 1.00 57.78 169 LEU A N 1
ATOM 1368 C CA . LEU A 1 169 ? 8.387 -16.509 -0.759 1.00 57.78 169 LEU A CA 1
ATOM 1369 C C . LEU A 1 169 ? 8.729 -15.392 0.236 1.00 57.78 169 LEU A C 1
ATOM 1371 O O . LEU A 1 169 ? 9.700 -15.515 0.977 1.00 57.78 169 LEU A O 1
ATOM 1375 N N . ASN A 1 170 ? 7.909 -14.340 0.292 1.00 56.62 170 ASN A N 1
ATOM 1376 C CA . ASN A 1 170 ? 8.110 -13.200 1.187 1.00 56.62 170 ASN A CA 1
ATOM 1377 C C . ASN A 1 170 ? 7.252 -13.242 2.464 1.00 56.62 170 ASN A C 1
ATOM 1379 O O . ASN A 1 170 ? 7.276 -12.279 3.235 1.00 56.62 170 ASN A O 1
ATOM 1383 N N . LYS A 1 171 ? 6.517 -14.339 2.711 1.00 59.50 171 LYS A N 1
ATOM 1384 C CA . LYS A 1 171 ? 5.613 -14.502 3.867 1.00 59.50 171 LYS A CA 1
ATOM 1385 C C . LYS A 1 171 ? 4.602 -13.346 3.995 1.00 59.50 171 LYS A C 1
ATOM 1387 O O . LYS A 1 171 ? 4.386 -12.818 5.086 1.00 59.50 171 LYS A O 1
ATOM 1392 N N . LEU A 1 172 ? 4.047 -12.904 2.865 1.00 54.94 172 LEU A N 1
ATOM 1393 C CA . LEU A 1 172 ? 3.048 -11.825 2.795 1.00 54.94 172 LEU A CA 1
ATOM 1394 C C . LEU A 1 172 ? 1.602 -12.339 2.937 1.00 54.94 172 LEU A C 1
ATOM 1396 O O . LEU A 1 172 ? 0.679 -11.537 3.052 1.00 54.94 172 LEU A O 1
ATOM 1400 N N . THR A 1 173 ? 1.422 -13.661 2.947 1.00 51.78 173 THR A N 1
ATOM 1401 C CA . THR A 1 173 ? 0.177 -14.409 3.196 1.00 51.78 173 THR A CA 1
ATOM 1402 C C . THR A 1 173 ? 0.442 -15.463 4.252 1.00 51.78 173 THR A C 1
ATOM 1404 O O . THR A 1 173 ? -0.435 -15.659 5.115 1.00 51.78 173 THR A O 1
#

Radius of gyration: 25.06 Å; chains: 1; bounding box: 48×60×83 Å

pLDDT: mean 80.18, std 14.77, range [51.78, 96.88]

Sequence (173 aa):
MKPPRVIIFILLFFSLTKTFAQEKVKLVKANSPKVTIKDGWEGKTKYWNHLIKSKSPIVYHLAKNCKKRQVIFYTDVDSISMNVEAESNYQFKVLLNKSDTCTVILTTKNHQYVRLNNNQNATDTIPFALNKNKQIIIKGSINNSPKMDFCFDLGARLVYVIGRNFDKLNKLT

Foldseek 3Di:
DDPPPVVVVVVVVVVPPPPPPPVPFAEAEAQALWKWKDQAPDDIDPTDNQLDLVPAPAEDEGAQDQDWGKMWMDHPGGIDIDTDHAQDKDWHWYQYPVHRIGIYIYGNRDPPPPPPPPPPPPPDDQDWDQDPVRFTWGWDDDPPFPIDTATDDPPDSDGDDDDPVVCVRVVVD

Secondary structure (DSSP, 8-state):
-PPPHHHHHHHHHGGG----------EEEESSS-BEEEETTSPPPS-B----GGGPSEEEE--S--S-EEEEEE-SS-EEEEEE-TT-EEEEEEEETTTEEEEEEEE--------------------EEE-TT--EEEEE-STTPPPEEEE--TT-SS-----HHHHHHTT--